Protein AF-A0A151R3X7-F1 (afdb_monomer_lite)

Foldseek 3Di:
DPPQAAAAEEAEAEADDDQDLVVQVVVVVSQVRHDPNRYYHYDYPDPSCVVSRPDPDDDDDDDDDDDPVVCCVVCVVVVVVVPPD

InterPro domains:
  IPR002182 NB-ARC [PF00931] (3-55)
  IPR027417 P-loop containing nucleoside triphosphate hydrolase [G3DSA:3.40.50.300] (1-59)
  IPR027417 P-loop containing nucleoside triphosphate hydrolase [SSF52540] (2-76)

Sequence (85 aa):
MENLRDKKFLVVLDNVWIERNDNWTSLKKPFLSGIRGSKILMTTRSANVVKIVLFETIQVYPLDKLSNKLLVSVCKPCIFSLIIH

Organism: Cajanus cajan (NCBI:txid3821)

Structure (mmCIF, N/CA/C/O backbone):
data_AF-A0A151R3X7-F1
#
_entry.id   AF-A0A151R3X7-F1
#
loop_
_atom_site.group_PDB
_atom_site.id
_atom_site.type_symbol
_atom_site.label_atom_id
_atom_site.label_alt_id
_atom_site.label_comp_id
_atom_site.label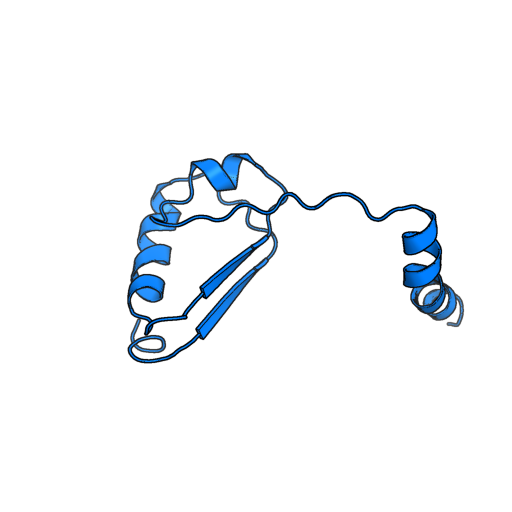_asym_id
_atom_site.label_entity_id
_atom_site.label_seq_id
_atom_site.pdbx_PDB_ins_code
_atom_site.Cartn_x
_atom_site.Cartn_y
_atom_site.Cartn_z
_atom_site.occupancy
_atom_site.B_iso_or_equiv
_atom_site.auth_seq_id
_atom_site.auth_comp_id
_atom_site.auth_asym_id
_atom_site.auth_atom_id
_atom_site.pdbx_PDB_model_num
ATOM 1 N N . MET A 1 1 ? -17.571 6.474 8.767 1.00 47.16 1 MET A N 1
ATOM 2 C CA . MET A 1 1 ? 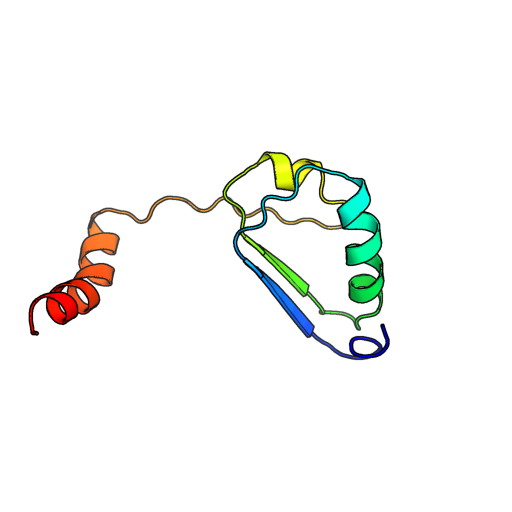-16.203 5.895 8.775 1.00 47.16 1 MET A CA 1
ATOM 3 C C . MET A 1 1 ? -16.117 4.754 9.808 1.00 47.16 1 MET A C 1
ATOM 5 O O . MET A 1 1 ? -15.137 4.645 10.529 1.00 47.16 1 MET A O 1
ATOM 9 N N . GLU A 1 2 ? -17.152 3.905 9.892 1.00 55.00 2 GLU A N 1
ATOM 10 C CA . GLU A 1 2 ? -17.296 2.859 10.928 1.00 55.00 2 GLU A CA 1
ATOM 11 C C . GLU A 1 2 ? -16.958 1.448 10.416 1.00 55.00 2 GLU A C 1
ATOM 13 O O . GLU A 1 2 ? -16.755 0.533 11.201 1.00 55.00 2 GLU A O 1
ATOM 18 N N . ASN A 1 3 ? -16.831 1.258 9.098 1.00 67.19 3 ASN A N 1
ATOM 19 C CA . ASN A 1 3 ? -16.855 -0.080 8.499 1.00 67.19 3 ASN A CA 1
ATOM 20 C C . ASN A 1 3 ? -15.561 -0.903 8.593 1.00 67.19 3 ASN A C 1
ATOM 22 O O . ASN A 1 3 ? -15.625 -2.114 8.364 1.00 67.19 3 ASN A O 1
ATOM 26 N N . LEU A 1 4 ? -14.419 -0.276 8.897 1.00 77.56 4 LEU A N 1
ATOM 27 C CA . LEU A 1 4 ? -13.104 -0.936 8.976 1.00 77.56 4 LEU A CA 1
ATOM 28 C C . LEU A 1 4 ? -12.586 -1.097 10.409 1.00 77.56 4 LEU A C 1
ATOM 30 O O . LEU A 1 4 ? -11.573 -1.767 10.613 1.00 77.56 4 LEU A O 1
ATOM 34 N N . ARG A 1 5 ? -13.285 -0.504 11.385 1.00 83.06 5 ARG A N 1
ATOM 35 C CA . ARG A 1 5 ? -12.926 -0.613 12.796 1.00 83.06 5 ARG A CA 1
ATOM 36 C C . ARG A 1 5 ? -13.040 -2.072 13.231 1.00 83.06 5 ARG A C 1
ATOM 38 O O . ARG A 1 5 ? -13.979 -2.757 12.828 1.00 83.06 5 ARG A O 1
ATOM 45 N N . ASP A 1 6 ? -12.058 -2.543 13.990 1.00 84.38 6 ASP A N 1
ATOM 46 C CA . ASP A 1 6 ? -12.014 -3.897 14.558 1.00 84.38 6 ASP A CA 1
ATOM 47 C C . ASP A 1 6 ? -12.050 -5.043 13.526 1.00 84.38 6 ASP A C 1
ATOM 49 O O . ASP A 1 6 ? -12.249 -6.208 13.868 1.00 84.38 6 ASP A O 1
ATOM 53 N N . LYS A 1 7 ? -11.781 -4.741 12.248 1.00 86.81 7 LYS A N 1
ATOM 54 C CA . LYS A 1 7 ? -11.651 -5.736 11.177 1.00 86.81 7 LYS A CA 1
ATOM 55 C C . LYS A 1 7 ? -10.215 -5.826 10.686 1.00 86.81 7 LYS A C 1
ATOM 57 O O . LYS A 1 7 ? -9.474 -4.842 10.677 1.00 86.81 7 LYS A O 1
ATOM 62 N N . LYS A 1 8 ? -9.834 -7.021 10.228 1.00 90.69 8 LYS A N 1
ATOM 63 C CA . LYS A 1 8 ? -8.616 -7.227 9.440 1.00 90.69 8 LYS A CA 1
ATOM 64 C C . LYS A 1 8 ? -8.942 -6.998 7.975 1.00 90.69 8 LYS A C 1
ATOM 66 O O . LYS A 1 8 ? -9.856 -7.632 7.453 1.00 90.69 8 LYS A O 1
ATOM 71 N N . PHE A 1 9 ? -8.185 -6.135 7.309 1.00 88.25 9 PHE A N 1
ATOM 72 C CA . PHE A 1 9 ? -8.412 -5.833 5.897 1.00 88.25 9 PHE A CA 1
ATOM 73 C C . PHE A 1 9 ? -7.119 -5.778 5.085 1.00 88.25 9 PHE A C 1
ATOM 75 O O . PHE A 1 9 ? -6.031 -5.534 5.607 1.00 88.25 9 PHE A O 1
ATOM 82 N N . LEU A 1 10 ? -7.273 -5.962 3.776 1.00 90.94 10 LEU A N 1
ATOM 83 C CA . LEU A 1 10 ? -6.298 -5.578 2.768 1.00 90.94 10 LEU A CA 1
ATOM 84 C C . LEU A 1 10 ? -6.994 -4.608 1.814 1.00 90.94 10 LEU A C 1
ATOM 86 O O . LEU A 1 10 ? -7.980 -4.977 1.182 1.00 90.94 10 LEU A O 1
ATOM 90 N N . VAL A 1 11 ? -6.497 -3.379 1.726 1.00 88.56 11 VAL A N 1
ATOM 91 C CA . VAL A 1 11 ? -7.002 -2.379 0.776 1.00 88.56 11 VAL A CA 1
ATOM 92 C C . VAL A 1 11 ? -5.983 -2.222 -0.339 1.00 88.56 11 VAL A C 1
ATOM 94 O O . VAL A 1 11 ? -4.809 -1.989 -0.062 1.00 88.56 11 VAL A O 1
ATOM 97 N N . VAL A 1 12 ? -6.428 -2.353 -1.588 1.00 90.38 12 VAL A N 1
ATOM 98 C CA . VAL A 1 12 ? -5.584 -2.163 -2.771 1.00 90.38 12 VAL A CA 1
ATOM 99 C C . VAL A 1 12 ? -5.961 -0.844 -3.433 1.00 90.38 12 VAL A C 1
ATOM 101 O O . VAL A 1 12 ? -7.098 -0.667 -3.863 1.00 90.38 12 VAL A O 1
ATOM 104 N N . LEU A 1 13 ? -5.011 0.085 -3.488 1.00 88.50 13 LEU A N 1
ATOM 105 C CA . LEU A 1 13 ? -5.139 1.355 -4.194 1.00 88.50 13 LEU A CA 1
ATOM 106 C C . LEU A 1 13 ? -4.330 1.254 -5.483 1.00 88.50 13 LEU A C 1
ATOM 108 O O . LEU A 1 13 ? -3.105 1.389 -5.461 1.00 88.50 13 LEU A O 1
ATOM 112 N N . ASP A 1 14 ? -5.012 0.957 -6.586 1.00 89.00 14 ASP A N 1
ATOM 113 C CA . ASP A 1 14 ? -4.357 0.780 -7.877 1.00 89.00 14 ASP A CA 1
ATOM 114 C C . ASP A 1 14 ? -4.165 2.119 -8.603 1.00 89.00 14 ASP A C 1
ATOM 116 O O . ASP A 1 14 ? -5.055 2.971 -8.605 1.00 89.00 14 ASP A O 1
ATOM 120 N N . ASN A 1 15 ? -2.999 2.296 -9.226 1.00 88.25 15 ASN A N 1
ATOM 121 C CA . ASN A 1 15 ? -2.648 3.442 -10.062 1.00 88.25 15 ASN A CA 1
ATOM 122 C C . ASN A 1 15 ? -2.875 4.803 -9.372 1.00 88.25 15 ASN A C 1
ATOM 124 O O . ASN A 1 15 ? -3.545 5.693 -9.896 1.00 88.25 15 ASN A O 1
ATOM 128 N N . VAL A 1 16 ? -2.285 4.990 -8.192 1.00 86.75 16 VAL A N 1
ATOM 129 C CA . VAL A 1 16 ? -2.356 6.261 -7.461 1.00 86.75 16 VAL A CA 1
ATOM 130 C C . VAL A 1 16 ? -1.476 7.328 -8.117 1.00 86.75 16 VAL A C 1
ATOM 132 O O . VAL A 1 16 ? -0.292 7.098 -8.365 1.00 86.75 16 VAL A O 1
ATOM 135 N N . TRP A 1 17 ? -2.052 8.514 -8.333 1.00 81.88 17 TRP A N 1
ATOM 136 C CA . TRP A 1 17 ? -1.411 9.697 -8.939 1.00 81.88 17 TRP A CA 1
ATOM 137 C C . TRP A 1 17 ? -1.588 10.983 -8.114 1.00 81.88 17 TRP A C 1
ATOM 139 O O . TRP A 1 17 ? -1.380 12.082 -8.612 1.00 81.88 17 TRP A O 1
ATOM 149 N N . ILE A 1 18 ? -2.030 10.881 -6.861 1.00 69.88 18 ILE A N 1
ATOM 150 C CA . ILE A 1 18 ? -2.284 12.058 -6.019 1.00 69.88 18 ILE A CA 1
ATOM 151 C C . ILE A 1 18 ? -0.947 12.757 -5.766 1.00 69.88 18 ILE A C 1
ATOM 153 O O . ILE A 1 18 ? -0.039 12.098 -5.297 1.00 69.88 18 ILE A O 1
ATOM 157 N N . GLU A 1 19 ? -0.822 14.055 -6.051 1.00 66.62 19 GLU A N 1
ATOM 158 C CA . GLU A 1 19 ? 0.424 14.828 -5.852 1.00 66.62 19 GLU A CA 1
ATOM 159 C C . GLU A 1 19 ? 0.327 15.858 -4.714 1.00 66.62 19 GLU A C 1
ATOM 161 O O . GLU A 1 19 ? 1.276 16.593 -4.450 1.00 66.62 19 GLU A O 1
ATOM 166 N N . ARG A 1 20 ? -0.818 15.922 -4.019 1.00 67.69 20 ARG A N 1
ATOM 167 C CA . ARG A 1 20 ? -1.056 16.875 -2.927 1.00 67.69 20 ARG A CA 1
ATOM 168 C C . ARG A 1 20 ? -1.168 16.175 -1.573 1.00 67.69 20 ARG A C 1
ATOM 170 O O . ARG A 1 20 ? -1.771 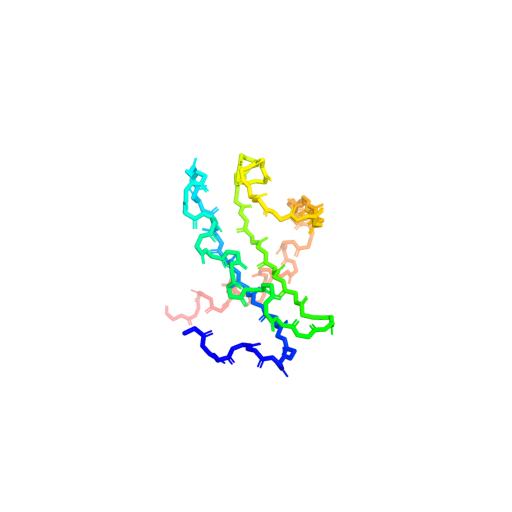15.110 -1.448 1.00 67.69 20 ARG A O 1
ATOM 177 N N . ASN A 1 21 ? -0.539 16.781 -0.570 1.00 65.25 21 ASN A N 1
ATOM 178 C CA . ASN A 1 21 ? -0.330 16.204 0.760 1.00 65.25 21 ASN A CA 1
ATOM 179 C C . ASN A 1 21 ? -1.605 16.196 1.636 1.00 65.25 21 ASN A C 1
ATOM 181 O O . ASN A 1 21 ? -1.825 15.310 2.460 1.00 65.25 21 ASN A O 1
ATOM 185 N N . ASP A 1 22 ? -2.474 17.179 1.425 1.00 67.50 22 ASP A N 1
ATOM 186 C CA . ASP A 1 22 ? -3.764 17.379 2.092 1.00 67.50 22 ASP A CA 1
ATOM 187 C C . ASP A 1 22 ? -4.731 16.194 1.914 1.00 67.50 22 ASP A C 1
ATOM 189 O O . ASP A 1 22 ? -5.391 15.780 2.872 1.00 67.50 22 ASP A O 1
ATOM 193 N N . ASN A 1 23 ? -4.741 15.563 0.740 1.00 69.12 23 ASN A N 1
ATOM 194 C CA . ASN A 1 23 ? -5.605 14.413 0.453 1.00 69.12 23 ASN A CA 1
ATOM 195 C C . ASN A 1 23 ? -5.274 13.159 1.287 1.00 69.12 23 ASN A C 1
ATOM 197 O O . ASN A 1 23 ? -6.165 12.363 1.602 1.00 69.12 23 ASN A O 1
ATOM 201 N N . TRP A 1 24 ? -4.014 12.978 1.692 1.00 76.94 24 TRP A N 1
ATOM 202 C CA . TRP A 1 24 ? -3.577 11.772 2.403 1.00 76.94 24 TRP A CA 1
ATOM 203 C C . TRP A 1 24 ? -4.019 11.735 3.863 1.00 76.94 24 TRP A C 1
ATOM 205 O O . TRP A 1 24 ? -4.292 10.660 4.398 1.00 76.94 24 TRP A O 1
ATOM 215 N N . THR A 1 25 ? -4.156 12.896 4.504 1.00 74.81 25 THR A N 1
ATOM 216 C CA . THR A 1 25 ? -4.529 12.986 5.926 1.00 74.81 25 THR A CA 1
ATOM 217 C C . THR A 1 25 ? -5.929 12.421 6.180 1.00 74.81 25 THR A C 1
ATOM 219 O O . THR A 1 25 ? -6.147 11.684 7.146 1.00 74.81 25 THR A O 1
ATOM 222 N N . SER A 1 26 ? -6.875 12.705 5.283 1.00 76.12 26 SER A N 1
ATOM 223 C CA . SER A 1 26 ? -8.247 12.188 5.357 1.00 76.12 26 SER A CA 1
ATOM 224 C C . SER A 1 26 ? -8.326 10.691 5.054 1.00 76.12 26 SER A C 1
ATOM 226 O O . SER A 1 26 ? -9.098 9.979 5.696 1.00 76.12 26 SER A O 1
ATOM 228 N N . LEU A 1 27 ? -7.493 10.200 4.128 1.00 76.88 27 LEU A N 1
ATOM 229 C CA . LEU A 1 27 ? -7.401 8.777 3.791 1.00 76.88 27 LEU A CA 1
ATOM 230 C C . LEU A 1 27 ? -6.731 7.958 4.898 1.00 76.88 27 LEU A C 1
ATOM 232 O O . LEU A 1 27 ? -7.137 6.830 5.143 1.00 76.88 27 LEU A O 1
ATOM 236 N N . LYS A 1 28 ? -5.752 8.515 5.618 1.00 78.06 28 LYS A N 1
ATOM 237 C CA . LYS A 1 28 ? -5.017 7.806 6.677 1.00 78.06 28 LYS A CA 1
ATOM 238 C C . LYS A 1 28 ? -5.914 7.390 7.847 1.00 78.06 28 LYS A C 1
ATOM 240 O O . LYS A 1 28 ? -5.798 6.268 8.338 1.00 78.06 28 LYS A O 1
ATOM 245 N N . LYS A 1 29 ? -6.819 8.275 8.281 1.00 77.75 29 LYS A N 1
ATOM 246 C CA . LYS A 1 29 ? -7.688 8.080 9.460 1.00 77.75 29 LYS A CA 1
ATOM 247 C C . LYS A 1 29 ? -8.448 6.737 9.471 1.00 77.75 29 LYS A C 1
ATOM 249 O O . LYS A 1 29 ? -8.332 6.026 10.467 1.00 77.75 29 LYS A O 1
ATOM 254 N N . PRO A 1 30 ? -9.179 6.340 8.411 1.00 72.81 30 PRO A N 1
ATOM 255 C CA . PRO A 1 30 ? -9.876 5.056 8.398 1.00 72.81 30 PRO A CA 1
ATOM 256 C C . PRO A 1 30 ? -8.930 3.852 8.450 1.00 72.81 30 PRO A C 1
ATOM 258 O O . PRO A 1 30 ? -9.275 2.842 9.059 1.00 72.81 30 PRO A O 1
ATOM 261 N N . PHE A 1 31 ? -7.733 3.939 7.867 1.00 74.44 31 PHE A N 1
ATOM 262 C CA . PHE A 1 31 ? -6.820 2.796 7.830 1.00 74.44 31 PHE A CA 1
ATOM 263 C C . PHE A 1 31 ? -6.086 2.546 9.151 1.00 74.44 31 PHE A C 1
ATOM 265 O O . PHE A 1 31 ? -5.734 1.407 9.446 1.00 74.44 31 PHE A O 1
ATOM 272 N N . LEU A 1 32 ? -5.910 3.579 9.979 1.00 76.62 32 LEU A N 1
ATOM 273 C CA . LEU A 1 32 ? -5.363 3.428 11.332 1.00 76.62 32 LEU A CA 1
ATOM 274 C C . LEU A 1 32 ? -6.326 2.716 12.297 1.00 76.62 32 LEU A C 1
ATOM 276 O O . LEU A 1 32 ? -5.914 2.326 13.382 1.00 76.62 32 LEU A O 1
ATOM 280 N N . SER A 1 33 ? -7.596 2.543 11.917 1.00 80.62 33 SER A N 1
ATOM 281 C CA . SER A 1 33 ? -8.619 1.917 12.767 1.00 80.62 33 SER A CA 1
ATOM 282 C C . SER A 1 33 ? -8.698 0.386 12.657 1.00 80.62 33 SER A C 1
ATOM 284 O O . SER A 1 33 ? -9.505 -0.234 13.347 1.00 80.62 33 SER A O 1
ATOM 286 N N . GLY A 1 34 ? -7.885 -0.226 11.788 1.00 84.56 34 GLY A N 1
ATOM 287 C CA . GLY A 1 34 ? -7.859 -1.676 11.594 1.00 84.56 34 GLY A CA 1
ATOM 288 C C . GLY A 1 34 ? -7.119 -2.428 12.695 1.00 84.56 34 GLY A C 1
ATOM 289 O O . GLY A 1 34 ? -6.238 -1.887 13.361 1.00 84.56 34 GLY A O 1
ATOM 290 N N . ILE A 1 35 ? -7.415 -3.722 12.839 1.00 90.31 35 ILE A N 1
ATOM 291 C CA . ILE A 1 35 ? -6.666 -4.581 13.770 1.00 90.31 35 ILE A CA 1
ATOM 292 C C . ILE A 1 35 ? -5.282 -4.935 13.214 1.00 90.31 35 ILE A C 1
ATOM 294 O O . ILE A 1 35 ? -5.014 -4.806 12.011 1.00 90.31 35 ILE A O 1
ATOM 298 N N . ARG A 1 36 ? -4.403 -5.452 14.083 1.00 88.75 36 ARG A N 1
ATOM 299 C CA . ARG A 1 36 ? -3.045 -5.881 13.717 1.00 88.75 36 ARG A CA 1
ATOM 300 C C . ARG A 1 36 ? -3.050 -6.817 12.502 1.00 88.75 36 ARG A C 1
ATOM 302 O O . ARG A 1 36 ? -3.776 -7.807 12.446 1.00 88.75 36 ARG A O 1
ATOM 309 N N . GLY A 1 37 ? -2.171 -6.522 11.546 1.00 87.56 37 GLY A N 1
ATOM 310 C CA . GLY A 1 37 ? -2.040 -7.277 10.300 1.00 87.56 37 GLY A CA 1
ATOM 311 C C . GLY A 1 37 ? -2.930 -6.776 9.162 1.00 87.56 37 GLY A C 1
ATOM 312 O O . GLY A 1 37 ? -2.873 -7.363 8.081 1.00 87.56 37 GLY A O 1
ATOM 313 N N . SER A 1 38 ? -3.710 -5.714 9.380 1.00 89.31 38 SER A N 1
ATOM 314 C CA . SER A 1 38 ? -4.333 -4.955 8.293 1.00 89.31 38 SER A CA 1
ATOM 315 C C . SER A 1 38 ? -3.265 -4.268 7.445 1.00 89.31 38 SER A C 1
ATOM 317 O O . SER A 1 38 ? -2.255 -3.799 7.975 1.00 89.31 38 SER A O 1
ATOM 319 N N . LYS A 1 39 ? -3.456 -4.247 6.125 1.00 88.44 39 LYS A N 1
ATOM 320 C CA . LYS A 1 39 ? -2.467 -3.730 5.171 1.00 88.44 39 LYS A CA 1
ATOM 321 C C . LYS A 1 39 ? -3.120 -2.870 4.098 1.00 88.44 39 LYS A C 1
ATOM 323 O O . LYS A 1 39 ? -4.266 -3.091 3.710 1.00 88.44 39 LYS A O 1
ATOM 328 N N . ILE A 1 40 ? -2.342 -1.927 3.584 1.00 87.62 40 ILE A N 1
ATOM 329 C CA . ILE A 1 40 ? -2.656 -1.178 2.371 1.00 87.62 40 ILE A CA 1
ATOM 330 C C . ILE A 1 40 ? -1.581 -1.538 1.350 1.00 87.62 40 ILE A C 1
ATOM 332 O O . ILE A 1 40 ? -0.392 -1.429 1.647 1.00 87.62 40 ILE A O 1
ATOM 336 N N . LEU A 1 41 ? -1.996 -1.978 0.169 1.00 90.94 41 LEU A N 1
ATOM 337 C CA . LEU A 1 41 ? -1.126 -2.140 -0.986 1.00 90.94 41 LEU A CA 1
ATOM 338 C C . LEU A 1 41 ? -1.439 -1.020 -1.967 1.00 90.94 41 LEU A C 1
ATOM 340 O O . LEU A 1 41 ? -2.578 -0.867 -2.396 1.00 90.94 41 LEU A O 1
ATOM 344 N N . MET A 1 42 ? -0.431 -0.241 -2.324 1.00 89.69 42 MET A N 1
ATOM 345 C CA . MET A 1 42 ? -0.573 0.842 -3.283 1.00 89.69 42 MET A CA 1
ATOM 346 C C . MET A 1 42 ? 0.306 0.553 -4.489 1.00 89.69 42 MET A C 1
ATOM 348 O O . MET A 1 42 ? 1.490 0.254 -4.331 1.00 89.69 42 MET A O 1
ATOM 352 N N . THR A 1 43 ? -0.257 0.677 -5.685 1.00 91.75 43 THR A N 1
ATOM 353 C CA . THR A 1 43 ? 0.516 0.674 -6.925 1.00 91.75 43 THR A CA 1
ATOM 354 C C . THR A 1 43 ? 0.530 2.093 -7.488 1.00 91.75 43 THR A C 1
ATOM 356 O O . THR A 1 43 ? -0.445 2.846 -7.423 1.00 91.75 43 THR A O 1
ATOM 359 N N . THR A 1 44 ? 1.675 2.505 -8.013 1.00 90.75 44 THR A N 1
ATOM 360 C CA . THR A 1 44 ? 1.835 3.808 -8.656 1.00 90.75 44 THR A CA 1
ATOM 361 C C . THR A 1 44 ? 2.927 3.719 -9.709 1.00 90.75 44 THR A C 1
ATOM 363 O O . THR A 1 44 ? 3.842 2.903 -9.605 1.00 90.75 44 THR A O 1
ATOM 366 N N . ARG A 1 45 ? 2.827 4.568 -10.733 1.00 89.75 45 ARG A N 1
ATOM 367 C CA . ARG A 1 45 ? 3.875 4.756 -11.745 1.00 89.75 45 ARG A CA 1
ATOM 368 C C . ARG A 1 45 ? 4.828 5.901 -11.387 1.00 89.75 45 ARG A C 1
ATOM 370 O O . ARG A 1 45 ? 5.824 6.089 -12.074 1.00 89.75 45 ARG A O 1
ATOM 377 N N . SER A 1 46 ? 4.522 6.668 -10.337 1.00 86.69 46 SER A N 1
ATOM 378 C CA . SER A 1 46 ? 5.257 7.872 -9.956 1.00 86.69 46 SER A CA 1
ATOM 379 C C . SER A 1 46 ? 5.962 7.689 -8.616 1.00 86.69 46 SER A C 1
ATOM 381 O O . SER A 1 46 ? 5.331 7.542 -7.570 1.00 86.69 46 SER A O 1
ATOM 383 N N . ALA A 1 47 ? 7.293 7.779 -8.627 1.00 84.56 47 ALA A N 1
ATOM 384 C CA . ALA A 1 47 ? 8.096 7.758 -7.403 1.00 84.56 47 ALA A CA 1
ATOM 385 C C . ALA A 1 47 ? 7.815 8.963 -6.483 1.00 84.56 47 ALA A C 1
ATOM 387 O O . ALA A 1 47 ? 8.111 8.910 -5.291 1.00 84.56 47 ALA A O 1
ATOM 388 N N . ASN A 1 48 ? 7.221 10.043 -7.004 1.00 84.69 48 ASN A N 1
ATOM 389 C CA . ASN A 1 48 ? 6.855 11.207 -6.197 1.00 84.69 48 ASN A CA 1
ATOM 390 C C . ASN A 1 48 ? 5.728 10.886 -5.211 1.00 84.69 48 ASN A C 1
ATOM 392 O O . ASN A 1 48 ? 5.742 11.403 -4.097 1.00 84.69 48 ASN A O 1
ATOM 396 N N . VAL A 1 49 ? 4.818 9.974 -5.573 1.00 84.25 49 VAL A N 1
ATOM 397 C CA . VAL A 1 49 ? 3.729 9.527 -4.693 1.00 84.25 49 VAL A CA 1
ATOM 398 C C . VAL A 1 49 ? 4.290 8.895 -3.415 1.00 84.25 49 VAL A C 1
ATOM 400 O O . VAL A 1 49 ? 3.784 9.145 -2.329 1.00 84.25 49 VAL A O 1
ATOM 403 N N . VAL A 1 50 ? 5.396 8.153 -3.503 1.00 82.19 50 VAL A N 1
ATOM 404 C CA . VAL A 1 50 ? 6.056 7.558 -2.326 1.00 82.19 50 VAL A CA 1
ATOM 405 C C . VAL A 1 50 ? 6.498 8.623 -1.315 1.00 82.19 50 VAL A C 1
ATOM 407 O O . VAL A 1 50 ? 6.412 8.394 -0.114 1.00 82.19 50 VAL A O 1
ATOM 410 N N . LYS A 1 51 ? 6.951 9.791 -1.786 1.00 81.69 51 LYS A N 1
ATOM 411 C CA . LYS A 1 51 ? 7.504 10.855 -0.931 1.00 81.69 51 LYS A CA 1
ATOM 412 C C . LYS A 1 51 ? 6.437 11.639 -0.169 1.00 81.69 51 LYS A C 1
ATOM 414 O O . LYS A 1 51 ? 6.727 12.190 0.885 1.00 81.69 51 LYS A O 1
ATOM 419 N N . ILE A 1 52 ? 5.232 11.726 -0.721 1.00 81.44 52 ILE A N 1
ATOM 420 C CA . ILE A 1 52 ? 4.132 12.528 -0.161 1.00 81.44 52 ILE A CA 1
ATOM 421 C C . ILE A 1 52 ? 3.191 11.707 0.727 1.00 81.44 52 ILE A C 1
ATOM 423 O O . ILE A 1 52 ? 2.349 12.260 1.427 1.00 81.44 52 ILE A O 1
ATOM 427 N N . VAL A 1 53 ? 3.270 10.380 0.651 1.00 80.31 53 VAL A N 1
ATOM 428 C CA . VAL A 1 53 ? 2.369 9.496 1.378 1.00 80.31 53 VAL A CA 1
ATOM 429 C C . VAL A 1 53 ? 2.788 9.472 2.849 1.00 80.31 53 VAL A C 1
ATOM 431 O O . VAL A 1 53 ? 3.870 9.020 3.204 1.00 80.31 53 VAL A O 1
ATOM 434 N N . LEU A 1 54 ? 1.912 9.961 3.726 1.00 74.00 54 LEU A N 1
ATOM 435 C CA . LEU A 1 54 ? 2.178 10.137 5.159 1.00 74.00 54 LEU A CA 1
ATOM 436 C C . LEU A 1 54 ? 1.860 8.877 5.996 1.00 74.00 54 LEU A C 1
ATOM 438 O O . LEU A 1 54 ? 1.083 8.955 6.952 1.00 74.00 54 LEU A O 1
ATOM 442 N N . PHE A 1 55 ? 2.436 7.710 5.693 1.00 76.25 55 PHE A N 1
ATOM 443 C CA . PHE A 1 55 ? 2.339 6.520 6.566 1.00 76.25 55 PHE A CA 1
ATOM 444 C C . PHE A 1 55 ? 3.643 6.279 7.338 1.00 76.25 55 PHE A C 1
ATOM 446 O O . PHE A 1 55 ? 4.729 6.503 6.821 1.00 76.25 55 PHE A O 1
ATOM 453 N N . GLU A 1 56 ? 3.531 5.815 8.587 1.00 70.62 56 GLU A N 1
ATOM 454 C CA . GLU A 1 56 ? 4.688 5.602 9.479 1.00 70.62 56 GLU A CA 1
ATOM 455 C C . GLU A 1 56 ? 5.573 4.431 9.039 1.00 70.62 56 GLU A C 1
ATOM 457 O O . GLU A 1 56 ? 6.768 4.412 9.311 1.00 70.62 56 GLU A O 1
ATOM 462 N N . THR A 1 57 ? 4.993 3.452 8.342 1.00 77.00 57 THR A N 1
ATOM 463 C CA . THR A 1 57 ? 5.704 2.286 7.817 1.00 77.00 57 THR A CA 1
ATOM 464 C C . THR A 1 57 ? 5.350 2.099 6.347 1.00 77.00 57 THR A C 1
ATOM 466 O O . THR A 1 57 ? 4.272 1.616 6.003 1.00 77.00 57 THR A O 1
ATOM 469 N N . ILE A 1 58 ? 6.259 2.506 5.460 1.00 82.94 58 ILE A N 1
ATOM 470 C CA . ILE A 1 58 ? 6.124 2.315 4.012 1.00 82.94 58 ILE A CA 1
ATOM 471 C C . ILE A 1 58 ? 7.206 1.347 3.557 1.00 82.94 58 ILE A C 1
ATOM 473 O O . ILE A 1 58 ? 8.392 1.572 3.784 1.00 82.94 58 ILE A O 1
ATOM 477 N N . GLN A 1 59 ? 6.787 0.272 2.894 1.00 88.25 59 GLN A N 1
ATOM 478 C CA . GLN A 1 59 ? 7.680 -0.623 2.169 1.00 88.25 59 GLN A CA 1
ATOM 479 C C . GLN A 1 59 ? 7.457 -0.390 0.680 1.00 88.25 59 GLN A C 1
ATOM 481 O O . GLN A 1 59 ? 6.348 -0.570 0.177 1.00 88.25 59 GLN A O 1
ATOM 486 N N . VAL A 1 60 ? 8.504 0.057 -0.009 1.00 89.62 60 VAL A N 1
ATOM 487 C CA . VAL A 1 60 ? 8.460 0.346 -1.442 1.00 89.62 60 VAL A CA 1
ATOM 488 C C . VAL A 1 60 ? 9.048 -0.840 -2.182 1.00 89.62 60 VAL A C 1
ATOM 490 O O . VAL A 1 60 ? 10.177 -1.239 -1.912 1.00 89.62 60 VAL A O 1
ATOM 493 N N . TYR A 1 61 ? 8.289 -1.367 -3.136 1.00 90.50 61 TYR A N 1
ATOM 494 C CA . TYR A 1 61 ? 8.730 -2.438 -4.020 1.00 90.50 61 TYR A CA 1
ATOM 495 C C . TYR A 1 61 ? 8.758 -1.913 -5.456 1.00 90.50 61 TYR A C 1
ATOM 497 O O . TYR A 1 61 ? 7.705 -1.853 -6.096 1.00 9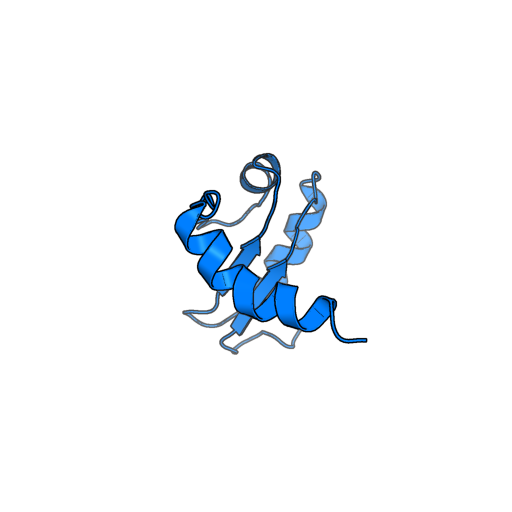0.50 61 TYR A O 1
ATOM 505 N N . PRO A 1 62 ? 9.931 -1.487 -5.963 1.00 89.50 62 PRO A N 1
ATOM 506 C CA . PRO A 1 62 ? 10.087 -1.160 -7.372 1.00 89.50 62 PRO A CA 1
ATOM 507 C C . PRO A 1 62 ? 9.761 -2.395 -8.211 1.00 89.50 62 PRO A C 1
ATOM 509 O O . PRO A 1 62 ? 10.315 -3.469 -7.983 1.00 89.50 62 PRO A O 1
ATOM 512 N N . LEU A 1 63 ? 8.829 -2.250 -9.149 1.00 89.31 63 LEU A N 1
ATOM 513 C CA . LEU A 1 63 ? 8.512 -3.311 -10.094 1.00 89.31 63 LEU A CA 1
ATOM 514 C C . LEU A 1 63 ? 9.372 -3.138 -11.337 1.00 89.31 63 LEU A C 1
ATOM 516 O O . LEU A 1 63 ? 9.296 -2.114 -12.019 1.00 89.31 63 LEU A O 1
ATOM 520 N N . ASP A 1 64 ? 10.151 -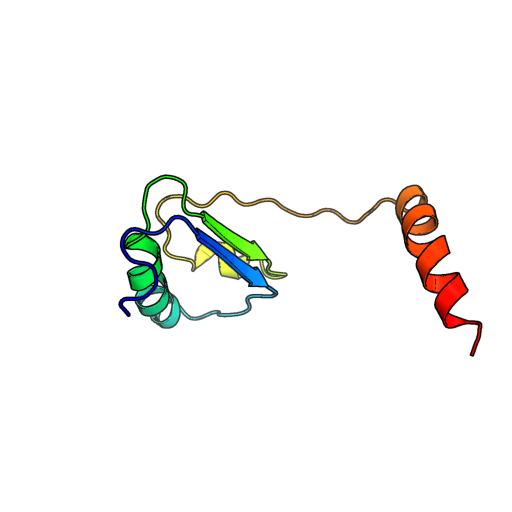4.168 -11.637 1.00 86.62 64 ASP A N 1
ATOM 521 C CA . ASP A 1 64 ? 10.908 -4.244 -12.873 1.00 86.62 64 ASP A CA 1
ATOM 522 C C . ASP A 1 64 ? 10.049 -4.769 -14.020 1.00 86.62 64 ASP A C 1
ATOM 524 O O . ASP A 1 64 ? 9.022 -5.434 -13.848 1.00 86.62 64 ASP A O 1
ATOM 528 N N . LYS A 1 65 ? 10.499 -4.470 -15.238 1.00 83.56 65 LYS A N 1
ATOM 529 C CA . LYS A 1 65 ? 9.890 -5.021 -16.445 1.00 83.56 65 LYS A CA 1
ATOM 530 C C . LYS A 1 65 ? 10.045 -6.538 -16.441 1.00 83.56 65 LYS A C 1
ATOM 532 O O . LYS A 1 65 ? 11.107 -7.071 -16.120 1.00 83.56 65 LYS A O 1
ATOM 537 N N . LEU A 1 66 ? 8.999 -7.230 -16.881 1.00 84.62 66 LEU A N 1
ATOM 538 C CA . LEU A 1 66 ? 9.092 -8.656 -17.169 1.00 84.62 66 LEU A CA 1
ATOM 539 C C . LEU A 1 66 ? 10.163 -8.894 -18.240 1.00 84.62 66 LEU A C 1
ATOM 541 O O . LEU A 1 66 ? 10.287 -8.128 -19.198 1.00 84.62 66 LEU A O 1
ATOM 545 N N . SER A 1 67 ? 10.925 -9.976 -18.095 1.00 86.38 67 SER A N 1
ATOM 546 C CA . SER A 1 67 ? 11.900 -10.362 -19.115 1.00 86.38 67 SER A CA 1
ATOM 547 C C . SER A 1 67 ? 11.197 -10.791 -20.408 1.00 86.38 67 SER A C 1
ATOM 549 O O . SER A 1 67 ? 10.102 -11.351 -20.372 1.00 86.38 67 SER A O 1
ATOM 551 N N . ASN A 1 68 ? 11.846 -10.607 -21.563 1.00 79.19 68 ASN A N 1
ATOM 552 C CA . ASN A 1 68 ? 11.268 -10.966 -22.868 1.00 79.19 68 ASN A CA 1
ATOM 553 C C . ASN A 1 68 ? 10.836 -12.437 -22.955 1.00 79.19 68 ASN A C 1
ATOM 555 O O . ASN A 1 68 ? 9.791 -12.746 -23.522 1.00 79.19 68 ASN A O 1
ATOM 559 N N . LYS A 1 69 ? 11.613 -13.352 -22.361 1.00 79.81 69 LYS A N 1
ATOM 560 C CA . LYS A 1 69 ? 11.268 -14.782 -22.328 1.00 79.81 69 LYS A CA 1
ATOM 561 C C . LYS A 1 69 ? 9.960 -15.025 -21.569 1.00 79.81 69 LYS A C 1
ATOM 563 O O . LYS A 1 69 ? 9.128 -15.801 -22.031 1.00 79.81 69 LYS A O 1
ATOM 568 N N . LEU A 1 70 ? 9.775 -14.333 -20.445 1.00 76.31 70 LEU A N 1
ATOM 569 C CA . LEU A 1 70 ? 8.589 -14.465 -19.604 1.00 76.31 70 LEU A CA 1
ATOM 570 C C . LEU A 1 70 ? 7.375 -13.728 -20.197 1.00 76.31 70 LEU A C 1
ATOM 572 O O . LEU A 1 70 ? 6.257 -14.226 -20.119 1.00 76.31 70 LEU A O 1
ATOM 576 N N . LEU A 1 71 ? 7.587 -12.587 -20.861 1.00 73.94 71 LEU A N 1
ATOM 577 C CA . LEU A 1 71 ? 6.547 -11.894 -21.630 1.00 73.94 71 LEU A CA 1
ATOM 578 C C . LEU A 1 71 ? 5.948 -12.815 -22.691 1.00 73.94 71 LEU A C 1
ATOM 580 O O . LEU A 1 71 ? 4.734 -12.943 -22.777 1.00 73.94 71 LEU A O 1
ATOM 584 N N . VAL A 1 72 ? 6.787 -13.518 -23.456 1.00 72.12 72 VAL A N 1
ATOM 585 C CA . VAL A 1 72 ? 6.307 -14.457 -24.478 1.00 72.12 72 VAL A CA 1
ATOM 586 C C . VAL A 1 72 ? 5.517 -15.611 -23.854 1.00 72.12 72 VAL A C 1
ATOM 588 O O . VAL A 1 72 ? 4.511 -16.013 -24.430 1.00 72.12 72 VAL A O 1
ATOM 591 N N . SER A 1 73 ? 5.913 -16.142 -22.692 1.00 76.75 73 SER A N 1
ATOM 592 C CA . SER A 1 73 ? 5.158 -17.225 -22.040 1.00 76.75 73 SER A CA 1
ATOM 593 C C . SER A 1 73 ? 3.830 -16.760 -21.439 1.00 76.75 73 SER A C 1
ATOM 595 O O . SER A 1 73 ? 2.857 -17.503 -21.495 1.00 76.75 73 SER A O 1
ATOM 597 N N . VAL A 1 74 ? 3.775 -15.543 -20.890 1.00 72.94 74 VAL A N 1
ATOM 598 C CA . VAL A 1 74 ? 2.563 -14.976 -20.269 1.00 72.94 74 VAL A CA 1
ATOM 599 C C . VAL A 1 74 ? 1.590 -14.449 -21.322 1.00 72.94 74 VAL A C 1
ATOM 601 O O . VAL A 1 74 ? 0.384 -14.640 -21.205 1.00 72.94 74 VAL A O 1
ATOM 604 N N . CYS A 1 75 ? 2.098 -13.807 -22.373 1.00 66.62 75 CYS A N 1
ATOM 605 C CA . CYS A 1 75 ? 1.267 -13.214 -23.412 1.00 66.62 75 CYS A CA 1
ATOM 606 C C . CYS A 1 75 ? 0.868 -14.211 -24.507 1.00 66.62 75 CYS A C 1
ATOM 608 O O . CYS A 1 75 ? -0.108 -13.941 -25.193 1.00 66.62 75 CYS A O 1
ATOM 610 N N . LYS A 1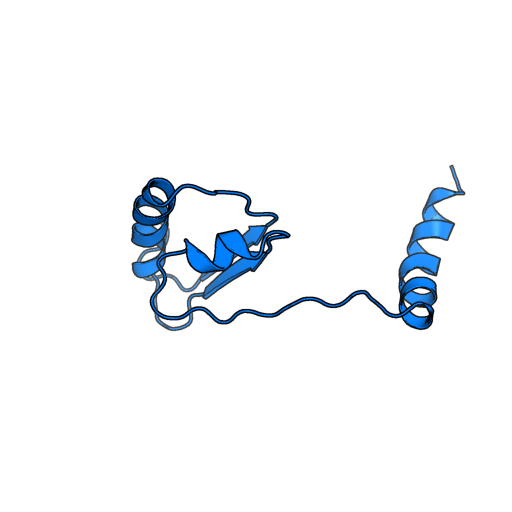 76 ? 1.544 -15.361 -24.681 1.00 61.03 76 LYS A N 1
ATOM 611 C CA . LYS A 1 76 ? 1.114 -16.388 -25.655 1.00 61.03 76 LYS A CA 1
ATOM 612 C C . LYS A 1 76 ? -0.337 -16.842 -25.431 1.00 61.03 76 LYS A C 1
ATOM 614 O O . LYS A 1 76 ? -1.106 -16.772 -26.379 1.00 61.03 76 LYS A O 1
ATOM 619 N N . PRO A 1 77 ? -0.775 -17.218 -24.220 1.00 60.53 77 PRO A N 1
ATOM 620 C CA . PRO A 1 77 ? -2.182 -17.544 -23.991 1.00 60.53 77 PRO A CA 1
ATOM 621 C C . PRO A 1 77 ? -3.138 -16.378 -24.311 1.00 60.53 77 PRO A C 1
ATOM 623 O O . PRO A 1 77 ? -4.173 -16.582 -24.939 1.00 60.53 77 PRO A O 1
ATOM 626 N N . CYS A 1 78 ? -2.775 -15.145 -23.937 1.00 57.16 78 CYS A N 1
ATOM 627 C CA . CYS A 1 78 ? -3.656 -13.976 -24.056 1.00 57.16 78 CYS A CA 1
ATOM 628 C C . CYS A 1 78 ? -3.719 -13.370 -25.472 1.00 57.16 78 CYS A C 1
ATOM 630 O O . CYS A 1 78 ? -4.760 -12.858 -25.865 1.00 57.16 78 CYS A O 1
ATOM 632 N N . ILE A 1 79 ? -2.631 -13.423 -26.249 1.00 54.22 79 ILE A N 1
ATOM 633 C CA . ILE A 1 79 ? -2.575 -12.887 -27.622 1.00 54.22 79 ILE A CA 1
ATOM 634 C C . ILE A 1 79 ? -3.277 -13.836 -28.598 1.00 54.22 79 ILE A C 1
ATOM 636 O O . ILE A 1 79 ? -3.997 -13.375 -29.478 1.00 54.22 79 ILE A O 1
ATOM 640 N N . PHE A 1 80 ? -3.131 -15.154 -28.423 1.00 50.41 80 PHE A N 1
ATOM 641 C CA . PHE A 1 80 ? -3.829 -16.127 -29.270 1.00 50.41 80 PHE A CA 1
ATOM 642 C C . PHE A 1 80 ? -5.355 -16.085 -29.074 1.00 50.41 80 PHE A C 1
ATOM 644 O O . PHE A 1 80 ? -6.093 -16.318 -30.025 1.00 50.41 80 PHE A O 1
ATOM 651 N N . SER A 1 81 ? -5.831 -15.703 -27.883 1.00 52.56 81 SER A N 1
ATOM 652 C CA . SER A 1 81 ? -7.258 -15.463 -27.620 1.00 52.56 81 SER A CA 1
ATOM 653 C C . SER A 1 81 ? -7.809 -14.189 -28.278 1.00 52.56 81 SER A C 1
ATOM 655 O O . SER A 1 81 ? -9.025 -14.062 -28.374 1.00 52.56 81 SER A O 1
ATOM 657 N N . LEU A 1 82 ? -6.963 -13.242 -28.702 1.00 46.91 82 LEU A N 1
ATOM 658 C CA . LEU A 1 82 ? -7.402 -11.964 -29.282 1.00 46.91 82 LEU A CA 1
ATOM 659 C C . LEU A 1 82 ? -7.488 -11.979 -30.820 1.00 46.91 82 LEU A C 1
ATOM 661 O O . LEU A 1 82 ? -7.945 -11.002 -31.400 1.00 46.91 82 LEU A O 1
ATOM 665 N N . ILE A 1 83 ? -7.036 -13.056 -31.479 1.00 47.97 83 ILE A N 1
ATOM 666 C CA . ILE A 1 83 ? -7.021 -13.198 -32.953 1.00 47.97 83 ILE A CA 1
ATOM 667 C C . ILE A 1 83 ? -8.068 -14.225 -33.442 1.00 47.97 83 ILE A C 1
ATOM 669 O O . ILE A 1 83 ? -8.196 -14.475 -34.635 1.00 47.97 83 ILE A O 1
ATOM 673 N N . ILE A 1 84 ? -8.889 -14.784 -32.547 1.00 39.59 84 ILE A N 1
ATOM 674 C CA . ILE A 1 84 ? -10.088 -15.548 -32.928 1.00 39.59 84 ILE A CA 1
ATOM 675 C C . ILE A 1 84 ? -11.327 -14.823 -32.393 1.00 39.59 84 ILE A C 1
ATOM 677 O O . ILE A 1 84 ? -11.870 -15.198 -31.354 1.00 39.59 84 ILE A O 1
ATOM 681 N N . HIS A 1 85 ? -11.719 -13.757 -33.092 1.00 42.19 85 HIS A N 1
ATOM 682 C CA . HIS A 1 85 ? -13.096 -13.326 -33.367 1.00 42.19 85 HIS A CA 1
ATOM 683 C C . HIS A 1 85 ? -13.070 -12.391 -34.577 1.00 42.19 85 HIS A C 1
ATOM 685 O O . HIS A 1 85 ? -12.248 -11.447 -34.562 1.00 42.19 85 HIS A O 1
#

Secondary structure (DSSP, 8-state):
--TTTT---EEEE-S-----SHHHHHHHHHHTTSPTT-EEEE--S-HHHHHH---SS----PPPPPPHHHHHHHHHHHHHTTS--

pLDDT: mean 77.3, std 12.9, range [39.59, 91.75]

Radius of gyration: 17.9 Å; chains: 1; bounding box: 29×35×48 Å